Protein AF-A0A349TBP0-F1 (afdb_monomer_lite)

pLDDT: mean 80.58, std 11.38, range [57.0, 93.75]

Structure (mmCIF, N/CA/C/O backbone):
data_AF-A0A349TBP0-F1
#
_entry.id   AF-A0A349TBP0-F1
#
loop_
_atom_site.group_PDB
_atom_site.id
_atom_site.type_symbol
_atom_site.label_atom_id
_atom_site.label_alt_id
_atom_site.label_comp_id
_atom_site.label_asym_id
_atom_site.label_entity_id
_atom_site.label_seq_id
_atom_site.pdbx_PDB_ins_code
_atom_site.Cartn_x
_atom_site.Cartn_y
_atom_site.Cartn_z
_atom_site.occupancy
_atom_site.B_iso_or_equiv
_atom_site.auth_seq_id
_atom_site.auth_comp_id
_atom_site.auth_asym_id
_atom_site.auth_atom_id
_atom_site.pdbx_PDB_model_num
ATOM 1 N N . MET A 1 1 ? -7.989 -12.051 18.350 1.00 76.88 1 MET A N 1
ATOM 2 C CA . MET A 1 1 ? -7.275 -10.976 17.625 1.00 76.88 1 MET A CA 1
ATOM 3 C C . MET A 1 1 ? -7.258 -11.345 16.154 1.00 76.88 1 MET A C 1
ATOM 5 O O . MET A 1 1 ? -6.567 -12.287 15.792 1.00 76.88 1 MET A O 1
ATOM 9 N N . THR A 1 2 ? -8.038 -10.653 15.330 1.00 83.50 2 THR A N 1
ATOM 10 C CA . THR A 1 2 ? -8.088 -10.900 13.882 1.00 83.50 2 THR A CA 1
ATOM 11 C C . THR A 1 2 ? -7.035 -10.032 13.201 1.00 83.50 2 THR A C 1
ATOM 13 O O . THR A 1 2 ? -6.979 -8.830 13.455 1.0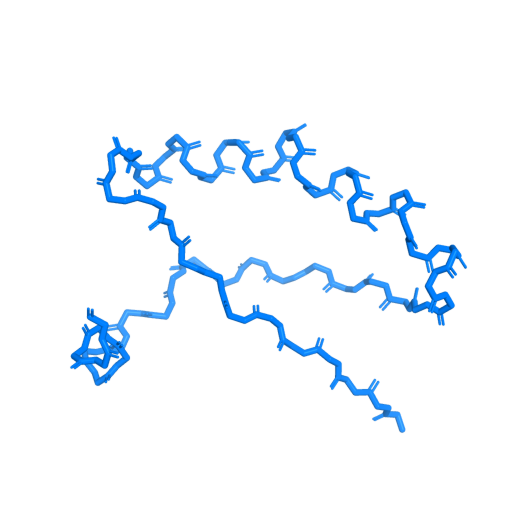0 83.50 2 THR A O 1
ATOM 16 N N . LYS A 1 3 ? -6.166 -10.636 12.386 1.00 82.38 3 LYS A N 1
ATOM 17 C CA . LYS A 1 3 ? -5.160 -9.922 11.591 1.00 82.38 3 LYS A CA 1
ATOM 18 C C . LYS A 1 3 ? -5.554 -9.994 10.126 1.00 82.38 3 LYS A C 1
ATOM 20 O O . LYS A 1 3 ? -5.846 -11.077 9.630 1.00 82.38 3 LYS A O 1
ATOM 25 N N . LEU A 1 4 ? -5.516 -8.852 9.456 1.00 82.75 4 LEU A N 1
ATOM 26 C CA . LEU A 1 4 ? -5.675 -8.760 8.015 1.00 82.75 4 LEU A CA 1
ATOM 27 C C . LEU A 1 4 ? -4.310 -8.439 7.411 1.00 82.75 4 LEU A C 1
ATOM 29 O O . LEU A 1 4 ? -3.679 -7.459 7.807 1.00 82.75 4 LEU A O 1
ATOM 33 N N . ILE A 1 5 ? -3.837 -9.302 6.515 1.00 83.88 5 ILE A N 1
ATOM 34 C CA . ILE A 1 5 ? -2.540 -9.170 5.850 1.00 83.88 5 ILE A CA 1
ATOM 35 C C . ILE A 1 5 ? -2.808 -8.991 4.362 1.00 83.88 5 ILE A C 1
ATOM 37 O O . ILE A 1 5 ? -3.512 -9.797 3.758 1.00 83.88 5 ILE A O 1
ATOM 41 N N . TYR A 1 6 ? -2.242 -7.934 3.789 1.00 81.06 6 TYR A N 1
ATOM 42 C CA . TYR A 1 6 ? -2.335 -7.645 2.365 1.00 81.06 6 TYR A CA 1
ATOM 43 C C . TYR A 1 6 ? -0.985 -7.911 1.706 1.00 81.06 6 TYR A C 1
ATOM 45 O O . TYR A 1 6 ? 0.003 -7.255 2.035 1.00 81.06 6 TYR A O 1
ATOM 53 N N . CYS A 1 7 ? -0.957 -8.847 0.760 1.00 81.25 7 CYS A N 1
ATOM 54 C CA . CYS A 1 7 ? 0.176 -9.038 -0.140 1.00 81.25 7 CYS A CA 1
ATOM 55 C C . CYS A 1 7 ? -0.031 -8.150 -1.367 1.00 81.25 7 CYS A C 1
ATOM 57 O O . CYS A 1 7 ? -1.062 -8.242 -2.032 1.00 81.25 7 CYS A O 1
ATOM 59 N N . ILE A 1 8 ? 0.927 -7.270 -1.648 1.00 81.62 8 ILE A N 1
ATOM 60 C CA . ILE A 1 8 ? 0.781 -6.229 -2.668 1.00 81.62 8 ILE A CA 1
ATOM 61 C C . ILE A 1 8 ? 1.887 -6.395 -3.691 1.00 81.62 8 ILE A C 1
ATOM 63 O O . ILE A 1 8 ? 3.059 -6.500 -3.332 1.00 81.62 8 ILE A O 1
ATOM 67 N N . HIS A 1 9 ? 1.502 -6.378 -4.964 1.00 80.44 9 HIS A N 1
ATOM 68 C CA . HIS A 1 9 ? 2.443 -6.431 -6.068 1.00 80.44 9 HIS A CA 1
ATOM 69 C C . HIS A 1 9 ? 2.747 -5.043 -6.603 1.00 80.44 9 HIS A C 1
ATOM 71 O O . HIS A 1 9 ? 1.862 -4.211 -6.817 1.00 80.44 9 HIS A O 1
ATOM 77 N N . ARG A 1 10 ? 4.037 -4.815 -6.835 1.00 87.19 10 ARG A N 1
ATOM 78 C CA . ARG A 1 10 ? 4.517 -3.670 -7.591 1.00 87.19 10 ARG A CA 1
ATOM 79 C C . ARG A 1 10 ? 4.044 -3.801 -9.042 1.00 87.19 10 ARG A C 1
ATOM 81 O O . ARG A 1 10 ? 4.115 -4.881 -9.622 1.00 87.19 10 ARG A O 1
ATOM 88 N N . LYS A 1 11 ? 3.631 -2.689 -9.649 1.00 87.69 11 LYS A N 1
ATOM 89 C CA . LYS A 1 11 ? 3.375 -2.631 -11.093 1.00 87.69 11 LYS A CA 1
ATOM 90 C C . LYS A 1 11 ? 4.658 -2.860 -11.899 1.00 87.69 11 LYS A C 1
ATOM 92 O O . LYS A 1 11 ? 5.699 -2.320 -11.533 1.00 87.69 11 LYS A O 1
ATOM 97 N N . ALA A 1 12 ? 4.579 -3.618 -12.993 1.00 87.44 12 ALA A N 1
ATOM 98 C CA . ALA A 1 12 ? 5.740 -4.043 -13.784 1.00 87.44 12 ALA A CA 1
ATOM 99 C C . ALA A 1 12 ? 6.628 -2.883 -14.280 1.00 87.44 12 ALA A C 1
ATOM 101 O O . ALA A 1 12 ? 7.843 -3.050 -14.349 1.00 87.44 12 ALA A O 1
ATOM 102 N N . ASP A 1 13 ? 6.029 -1.723 -14.552 1.00 92.38 13 ASP A N 1
ATOM 103 C CA . ASP A 1 13 ? 6.653 -0.495 -15.059 1.00 92.38 13 ASP A CA 1
ATOM 104 C C . ASP A 1 13 ? 7.436 0.317 -14.014 1.00 92.38 13 ASP A C 1
ATOM 106 O O . ASP A 1 13 ? 8.289 1.116 -14.385 1.00 92.38 13 ASP A O 1
ATOM 110 N N . LEU A 1 14 ? 7.184 0.121 -12.719 1.00 89.44 14 LEU A N 1
ATOM 111 C CA . LEU A 1 14 ? 7.911 0.825 -11.657 1.00 89.44 14 LEU A CA 1
ATOM 112 C C . LEU A 1 14 ? 9.189 0.078 -11.293 1.00 89.44 14 LEU A C 1
ATOM 114 O O . LEU A 1 14 ? 9.144 -1.122 -11.079 1.00 89.44 14 LEU A O 1
ATOM 118 N N . SER A 1 15 ? 10.319 0.740 -11.081 1.00 90.56 15 SER A N 1
ATOM 119 C CA . SER A 1 15 ? 11.423 0.089 -10.362 1.00 90.56 15 SER A CA 1
ATOM 120 C C . SER A 1 15 ? 11.024 -0.242 -8.916 1.00 90.56 15 SER A C 1
ATOM 122 O O . SER A 1 15 ? 10.047 0.275 -8.357 1.00 90.56 15 SER A O 1
ATOM 124 N N . ARG A 1 16 ? 11.790 -1.128 -8.271 1.00 85.69 16 ARG A N 1
ATOM 125 C CA . ARG A 1 16 ? 11.577 -1.468 -6.857 1.00 85.69 16 ARG A CA 1
ATOM 126 C C . ARG A 1 16 ? 11.694 -0.229 -5.972 1.00 85.69 16 ARG A C 1
ATOM 128 O O . ARG A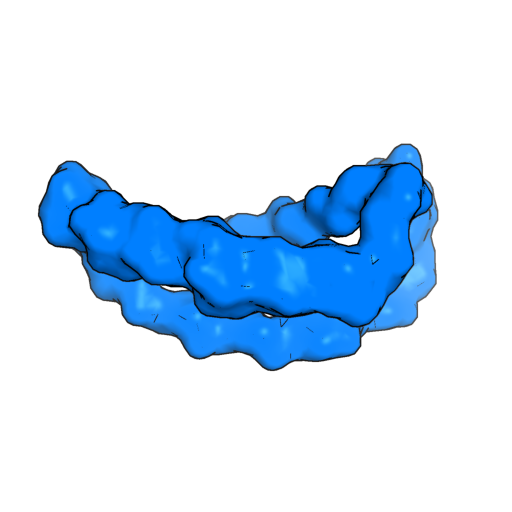 1 16 ? 10.871 -0.032 -5.082 1.00 85.69 16 ARG A O 1
ATOM 135 N N . GLU A 1 17 ? 12.690 0.600 -6.238 1.00 90.12 17 GLU A N 1
ATOM 136 C CA . GLU A 1 17 ? 12.999 1.816 -5.498 1.00 90.12 17 GLU A CA 1
ATOM 137 C C . GLU A 1 17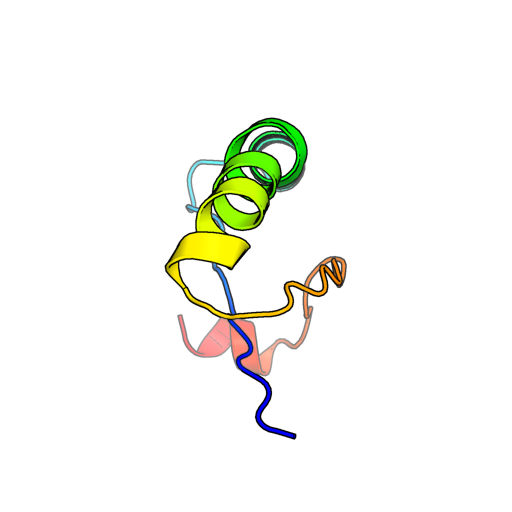 ? 11.861 2.834 -5.640 1.00 90.12 17 GLU A C 1
ATOM 139 O O . GLU A 1 17 ? 11.405 3.397 -4.645 1.00 90.12 17 GLU A O 1
ATOM 144 N N . GLU A 1 18 ? 11.329 3.007 -6.853 1.00 93.25 18 GLU A N 1
ATOM 145 C CA . GLU A 1 18 ? 10.180 3.884 -7.108 1.00 93.25 18 GLU A CA 1
ATOM 146 C C . GLU A 1 18 ? 8.920 3.406 -6.396 1.00 93.25 18 GLU A C 1
ATOM 148 O O . GLU A 1 18 ? 8.216 4.212 -5.787 1.00 93.25 18 GLU A O 1
ATOM 153 N N . PHE A 1 19 ? 8.656 2.099 -6.415 1.00 90.81 19 PHE A N 1
ATOM 154 C CA . PHE A 1 19 ? 7.528 1.530 -5.688 1.00 90.81 19 PHE A CA 1
ATOM 155 C C 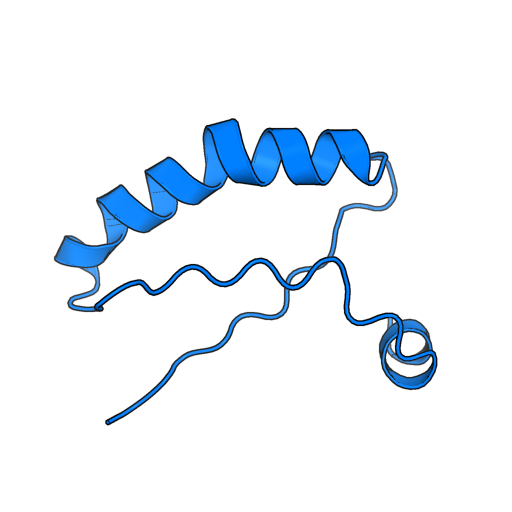. PHE A 1 19 ? 7.657 1.731 -4.183 1.00 90.81 19 PHE A C 1
ATOM 157 O O . PHE A 1 19 ? 6.701 2.155 -3.540 1.00 90.81 19 PHE A O 1
ATOM 164 N N . GLN A 1 20 ? 8.833 1.467 -3.611 1.00 87.88 20 GLN A N 1
ATOM 165 C CA . GLN A 1 20 ? 9.060 1.663 -2.182 1.00 87.88 20 GLN A CA 1
ATOM 166 C C . GLN A 1 20 ? 8.914 3.130 -1.781 1.00 87.88 20 GLN A C 1
ATOM 168 O O . GLN A 1 20 ? 8.309 3.415 -0.745 1.00 87.88 20 GLN A O 1
ATOM 173 N N . ARG A 1 21 ? 9.422 4.053 -2.606 1.00 91.50 21 ARG A N 1
ATOM 174 C CA . ARG A 1 21 ? 9.259 5.494 -2.403 1.00 91.50 21 ARG A CA 1
ATOM 175 C C . ARG A 1 21 ? 7.784 5.888 -2.431 1.00 91.50 21 ARG A C 1
ATOM 177 O O . ARG A 1 21 ? 7.282 6.414 -1.443 1.00 91.50 21 ARG A O 1
ATOM 184 N N . TYR A 1 22 ? 7.069 5.542 -3.503 1.00 91.44 22 TYR A N 1
ATOM 185 C CA . TYR A 1 22 ? 5.635 5.815 -3.639 1.00 91.44 22 TYR A CA 1
ATOM 186 C C . TYR A 1 22 ? 4.825 5.230 -2.474 1.00 91.44 22 TYR A C 1
ATOM 188 O O . TYR A 1 22 ? 3.974 5.900 -1.886 1.00 91.44 22 TYR A O 1
ATOM 196 N N . TRP A 1 23 ? 5.124 3.989 -2.093 1.00 88.44 23 TRP A N 1
ATOM 197 C CA . TRP A 1 23 ? 4.445 3.324 -0.993 1.00 88.44 23 TRP A CA 1
ATOM 198 C C . TRP A 1 23 ? 4.633 4.067 0.333 1.00 88.44 23 TRP A C 1
ATOM 200 O O . TRP A 1 23 ? 3.654 4.318 1.033 1.00 88.44 23 TRP A O 1
ATOM 210 N N . ARG A 1 24 ? 5.872 4.437 0.685 1.00 88.69 24 ARG A N 1
ATOM 211 C CA . ARG A 1 24 ? 6.185 5.108 1.959 1.00 88.69 24 ARG A CA 1
ATOM 212 C C . ARG A 1 24 ? 5.674 6.542 2.006 1.00 88.69 24 ARG A C 1
ATOM 214 O O . ARG A 1 24 ? 5.146 6.958 3.032 1.00 88.69 24 ARG A O 1
ATOM 221 N N . GLU A 1 25 ? 5.844 7.282 0.918 1.00 93.75 25 GLU A N 1
ATOM 222 C CA . GLU A 1 25 ? 5.594 8.724 0.891 1.00 93.75 25 GLU A CA 1
ATOM 223 C C . GLU A 1 25 ? 4.140 9.065 0.563 1.00 93.75 25 GLU A C 1
ATOM 225 O O . GLU A 1 25 ? 3.635 10.082 1.025 1.00 93.75 25 GLU A O 1
ATOM 230 N N . THR A 1 26 ? 3.446 8.218 -0.205 1.00 92.44 26 THR A N 1
ATOM 231 C CA . THR A 1 26 ? 2.064 8.479 -0.640 1.00 92.44 26 THR A CA 1
ATOM 232 C C . THR A 1 26 ? 1.074 7.496 -0.033 1.00 92.44 26 THR A C 1
ATOM 234 O O . THR A 1 26 ? 0.111 7.904 0.612 1.00 92.44 26 THR A O 1
ATOM 237 N N . TYR A 1 27 ? 1.290 6.191 -0.214 1.00 89.31 27 TYR A N 1
ATOM 238 C CA . TYR A 1 27 ? 0.257 5.205 0.110 1.00 89.31 27 TYR A CA 1
ATOM 239 C C . TYR A 1 27 ? 0.104 4.967 1.620 1.00 89.31 27 TYR A C 1
ATOM 241 O O . TYR A 1 27 ? -1.009 4.971 2.146 1.00 89.31 27 TYR A O 1
ATOM 249 N N . ALA A 1 28 ? 1.207 4.792 2.350 1.00 88.06 28 ALA A N 1
ATOM 250 C CA . ALA A 1 28 ? 1.181 4.508 3.784 1.00 88.06 28 ALA A CA 1
ATOM 251 C C . ALA A 1 28 ? 0.472 5.602 4.621 1.00 88.06 28 ALA A C 1
ATOM 253 O O . ALA A 1 28 ? -0.325 5.236 5.493 1.00 88.06 28 ALA A O 1
ATOM 254 N N . PRO A 1 29 ? 0.664 6.914 4.360 1.00 91.19 29 PRO A N 1
ATOM 255 C CA . PRO A 1 29 ? -0.119 7.970 5.005 1.00 91.19 29 PRO A CA 1
ATOM 256 C C . PRO A 1 29 ? -1.631 7.846 4.783 1.00 91.19 29 PRO A C 1
ATOM 258 O O . PRO A 1 29 ? -2.397 8.009 5.732 1.00 91.19 29 PRO A O 1
ATOM 261 N N . LEU A 1 30 ? -2.066 7.504 3.565 1.00 91.00 30 LEU A N 1
ATOM 262 C CA . LEU A 1 30 ? -3.487 7.345 3.236 1.00 91.00 30 LEU A CA 1
ATOM 263 C C . LEU A 1 30 ? -4.114 6.180 4.005 1.00 91.00 30 LEU A C 1
ATOM 265 O O . LEU A 1 30 ? -5.188 6.320 4.586 1.00 91.00 30 LEU A O 1
ATOM 269 N N . VAL A 1 31 ? -3.418 5.043 4.080 1.00 87.19 31 VAL A N 1
ATOM 270 C CA . VAL A 1 31 ? -3.891 3.882 4.848 1.00 87.19 31 VAL A CA 1
ATOM 271 C C . VAL A 1 31 ? -3.978 4.210 6.339 1.00 87.19 31 VAL A C 1
ATOM 273 O O . VAL A 1 31 ? -4.932 3.818 7.010 1.00 87.19 31 VAL A O 1
ATOM 276 N N . LYS A 1 32 ? -3.006 4.963 6.866 1.00 89.12 32 LYS A N 1
ATOM 277 C CA . LYS A 1 32 ? -3.043 5.436 8.253 1.00 89.12 32 LYS A CA 1
ATOM 278 C C . LYS A 1 32 ? -4.236 6.366 8.495 1.00 89.12 32 LYS A C 1
ATOM 280 O O . LYS A 1 32 ? -4.869 6.246 9.537 1.00 89.12 32 LYS A O 1
ATOM 285 N N . ALA A 1 33 ? -4.565 7.254 7.559 1.00 91.00 33 ALA A N 1
ATOM 286 C CA . ALA A 1 33 ? -5.742 8.117 7.667 1.00 91.00 33 ALA A CA 1
ATOM 287 C C . ALA A 1 33 ? -7.057 7.314 7.628 1.00 91.00 33 ALA A C 1
ATOM 289 O O . ALA A 1 33 ? -7.994 7.624 8.355 1.00 91.00 33 ALA A O 1
ATOM 290 N N . ALA A 1 34 ? -7.110 6.233 6.845 1.00 89.56 34 ALA A N 1
ATOM 291 C CA . ALA A 1 34 ? -8.284 5.365 6.750 1.00 89.56 34 ALA A CA 1
ATOM 292 C C . ALA A 1 34 ? -8.496 4.446 7.970 1.00 89.56 34 ALA A C 1
ATOM 294 O O . ALA A 1 34 ? -9.573 3.868 8.114 1.00 89.56 34 ALA A O 1
ATOM 295 N N . GLN A 1 35 ? -7.499 4.286 8.851 1.00 89.56 35 GLN A N 1
ATOM 296 C CA . GLN A 1 35 ? -7.546 3.300 9.941 1.00 89.56 35 GLN A CA 1
ATOM 297 C C . GLN A 1 35 ? -8.738 3.511 10.893 1.00 89.56 35 GLN A C 1
ATOM 299 O O . GLN A 1 35 ? -9.343 2.538 11.339 1.00 89.56 35 GLN A O 1
ATOM 304 N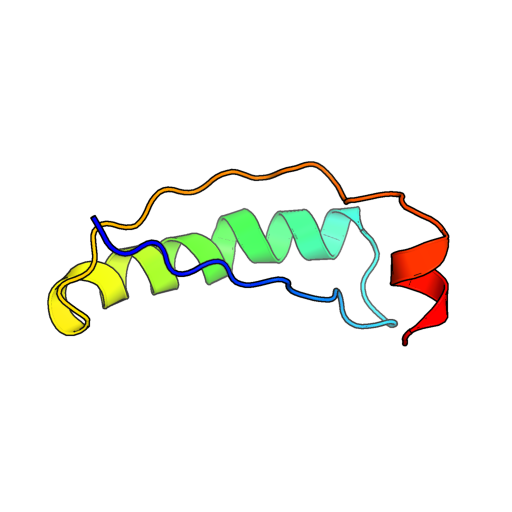 N . GLU A 1 36 ? -9.091 4.773 11.167 1.00 87.88 36 GLU A N 1
ATOM 305 C CA . GLU A 1 36 ? -10.195 5.138 12.060 1.00 87.88 36 GLU A CA 1
ATOM 306 C C . GLU A 1 36 ? -11.541 4.793 11.427 1.00 87.88 36 GLU A C 1
ATOM 308 O O . GLU A 1 36 ? -12.363 4.131 12.055 1.00 87.88 36 GLU A O 1
ATOM 313 N N . ALA A 1 37 ? -11.725 5.149 10.152 1.00 89.94 37 ALA A N 1
ATOM 314 C CA . ALA A 1 37 ? -12.930 4.822 9.394 1.00 89.94 37 ALA A CA 1
ATOM 315 C C . ALA A 1 37 ? -13.141 3.305 9.248 1.00 89.94 37 ALA A C 1
ATOM 317 O O . ALA A 1 37 ? -14.274 2.835 9.210 1.00 89.94 37 ALA A O 1
ATOM 318 N N . LEU A 1 38 ? -12.052 2.533 9.188 1.00 85.31 38 LEU A N 1
ATOM 319 C CA . LEU A 1 38 ? -12.083 1.074 9.080 1.00 85.31 38 LEU A CA 1
ATOM 320 C C . LEU A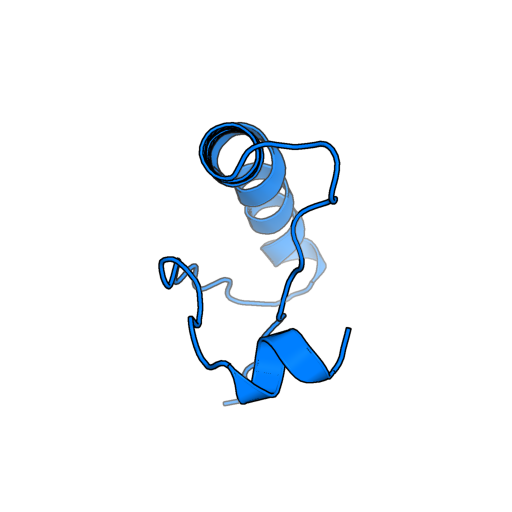 1 38 ? -12.172 0.361 10.441 1.00 85.31 38 LEU A C 1
ATOM 322 O O . LEU A 1 38 ? -12.333 -0.857 10.472 1.00 85.31 38 LEU A O 1
ATOM 326 N N . GLY A 1 39 ? -12.040 1.078 11.563 1.00 87.88 39 GLY A N 1
ATOM 327 C CA . GLY A 1 39 ? -12.012 0.476 12.900 1.00 87.88 39 GLY A CA 1
ATOM 328 C C . GLY A 1 39 ? -10.857 -0.514 13.103 1.00 87.88 39 GLY A C 1
ATOM 329 O O . GLY A 1 39 ? -10.955 -1.428 13.923 1.00 87.88 39 GLY A O 1
ATOM 330 N N . ILE A 1 40 ? -9.764 -0.365 12.346 1.00 85.00 40 ILE A N 1
ATOM 331 C CA . ILE A 1 40 ? -8.606 -1.263 12.394 1.00 85.00 40 ILE A CA 1
ATOM 332 C C . ILE A 1 40 ? -7.413 -0.578 13.043 1.00 85.00 40 ILE A C 1
ATOM 334 O O . ILE A 1 40 ? -7.174 0.616 12.880 1.00 85.00 40 ILE A O 1
ATOM 338 N N . ARG A 1 41 ? -6.586 -1.369 13.727 1.00 82.56 41 ARG A N 1
ATOM 339 C CA . ARG A 1 41 ? -5.274 -0.907 14.174 1.00 82.56 41 ARG A CA 1
ATOM 340 C C . ARG A 1 41 ? -4.231 -1.288 13.140 1.00 82.56 41 ARG A C 1
ATOM 342 O O . ARG A 1 41 ? -3.793 -2.438 13.096 1.00 82.56 41 ARG A O 1
ATOM 349 N N . LEU A 1 42 ? -3.824 -0.320 12.324 1.00 78.69 42 LEU A N 1
ATOM 350 C CA . LEU A 1 42 ? -2.809 -0.565 11.313 1.00 78.69 42 LEU A CA 1
ATOM 351 C C . LEU A 1 42 ? -1.441 -0.781 11.975 1.00 78.69 42 LEU A C 1
ATOM 353 O O . LEU A 1 42 ? -0.933 0.062 12.717 1.00 78.69 42 LEU A O 1
ATOM 357 N N . ARG A 1 43 ? -0.824 -1.923 11.683 1.00 70.38 43 ARG A N 1
ATOM 358 C CA . ARG A 1 43 ? 0.592 -2.188 11.943 1.00 70.38 43 ARG A CA 1
ATOM 359 C C . ARG A 1 43 ? 1.267 -2.301 10.589 1.00 70.38 43 ARG A C 1
ATOM 361 O O . ARG A 1 43 ? 0.939 -3.192 9.815 1.00 70.38 43 ARG A O 1
ATOM 368 N N . TRP A 1 44 ? 2.178 -1.380 10.310 1.00 68.69 44 TRP A N 1
ATOM 369 C CA . TRP A 1 44 ? 3.018 -1.466 9.128 1.00 68.69 44 TRP A CA 1
ATOM 370 C C . TRP A 1 44 ? 4.225 -2.351 9.432 1.00 68.69 44 TRP A C 1
ATOM 372 O O . TRP A 1 44 ? 4.939 -2.114 10.405 1.00 68.69 44 TRP A O 1
ATOM 382 N N . GLN A 1 45 ? 4.432 -3.360 8.595 1.00 63.88 45 GLN A N 1
ATOM 383 C CA . GLN A 1 45 ? 5.650 -4.153 8.540 1.00 63.88 45 GLN A CA 1
ATOM 384 C C . GLN A 1 45 ? 6.056 -4.169 7.069 1.00 63.88 45 GLN A C 1
ATOM 386 O O . GLN A 1 45 ? 5.372 -4.771 6.244 1.00 63.88 45 GLN A O 1
ATOM 391 N N . ALA A 1 46 ? 7.091 -3.407 6.714 1.00 60.72 46 ALA A N 1
ATOM 392 C CA . ALA A 1 46 ? 7.734 -3.598 5.425 1.00 60.72 46 ALA A CA 1
ATOM 393 C C . ALA A 1 46 ? 8.682 -4.777 5.580 1.00 60.72 46 ALA A C 1
ATOM 395 O O . ALA A 1 46 ? 9.784 -4.599 6.082 1.00 60.72 46 ALA A O 1
ATOM 396 N N . ASP A 1 47 ? 8.233 -5.958 5.173 1.00 58.50 47 ASP A N 1
ATOM 397 C CA . ASP A 1 47 ? 9.185 -6.948 4.696 1.00 58.50 47 ASP A CA 1
ATOM 398 C C . ASP A 1 47 ? 9.661 -6.473 3.328 1.00 58.50 47 ASP A C 1
ATOM 400 O O . ASP A 1 47 ? 8.869 -6.192 2.420 1.00 58.50 47 ASP A O 1
ATOM 404 N N . ASP A 1 48 ? 10.968 -6.321 3.192 1.00 59.47 48 ASP A N 1
ATOM 405 C CA . ASP A 1 48 ? 11.662 -5.986 1.966 1.00 59.47 48 ASP A CA 1
ATOM 406 C C . ASP A 1 48 ? 11.584 -7.159 0.983 1.00 59.47 48 ASP A C 1
ATOM 408 O O . ASP A 1 48 ? 12.577 -7.726 0.563 1.00 59.47 48 ASP A O 1
ATOM 412 N N . THR A 1 49 ? 10.381 -7.416 0.470 1.00 62.91 49 THR A N 1
ATOM 413 C CA . THR A 1 49 ? 10.067 -8.425 -0.553 1.00 62.91 49 THR A CA 1
ATOM 414 C C . THR A 1 49 ? 10.200 -9.857 -0.031 1.00 62.91 49 THR A C 1
ATOM 416 O O . THR A 1 49 ? 11.284 -10.328 0.296 1.00 62.91 49 THR A O 1
ATOM 419 N N . CYS A 1 50 ? 9.100 -10.609 -0.054 1.00 64.56 50 CYS A N 1
ATOM 420 C CA . CYS A 1 50 ? 9.179 -12.064 -0.000 1.00 64.56 50 CYS A CA 1
ATOM 421 C C . CYS A 1 50 ? 9.835 -12.538 -1.309 1.00 64.56 50 CYS A C 1
ATOM 423 O O . CYS A 1 50 ? 9.181 -12.575 -2.347 1.00 64.56 50 CYS A O 1
ATOM 425 N N . GLN A 1 51 ? 11.137 -12.840 -1.289 1.00 64.06 51 GLN A N 1
ATOM 426 C CA . GLN A 1 51 ? 11.874 -13.349 -2.458 1.00 64.06 51 GLN A CA 1
ATOM 427 C C . GLN A 1 51 ? 11.644 -14.847 -2.699 1.00 64.06 51 GLN A C 1
ATOM 429 O O . GLN A 1 51 ? 12.484 -15.529 -3.281 1.00 64.06 51 GLN A O 1
ATOM 434 N N . ASP A 1 52 ? 10.521 -15.382 -2.226 1.00 69.69 52 ASP A N 1
ATOM 435 C CA . ASP A 1 52 ? 10.216 -16.788 -2.405 1.00 69.69 52 ASP A CA 1
ATOM 436 C C . ASP A 1 52 ? 9.890 -17.058 -3.884 1.00 69.69 52 ASP A C 1
ATOM 438 O O . ASP A 1 52 ? 8.895 -16.531 -4.401 1.00 69.69 52 ASP A O 1
ATOM 442 N N . PRO A 1 53 ? 10.686 -17.886 -4.584 1.00 68.06 53 PRO A N 1
ATOM 443 C CA . PRO A 1 53 ? 10.472 -18.166 -6.000 1.00 68.06 53 PRO A CA 1
ATOM 444 C C . PRO A 1 53 ? 9.111 -18.825 -6.273 1.00 68.06 53 PRO A C 1
ATOM 446 O O . PRO A 1 53 ? 8.599 -18.730 -7.385 1.00 68.06 53 PRO A O 1
ATOM 449 N N . ARG A 1 54 ? 8.478 -19.443 -5.265 1.00 73.19 54 ARG A N 1
ATOM 450 C CA . ARG A 1 54 ? 7.136 -20.033 -5.383 1.00 73.19 54 ARG A CA 1
ATOM 451 C C . ARG A 1 54 ? 6.036 -18.978 -5.459 1.00 73.19 54 ARG A C 1
ATOM 453 O O . ARG A 1 54 ? 4.999 -19.245 -6.049 1.00 73.19 54 ARG A O 1
ATOM 460 N N . ILE A 1 55 ? 6.250 -17.799 -4.872 1.00 67.88 55 ILE A N 1
ATOM 461 C CA . ILE A 1 55 ? 5.298 -16.681 -4.935 1.00 67.88 55 ILE A CA 1
ATOM 462 C C . ILE A 1 55 ? 5.438 -15.940 -6.265 1.00 67.88 55 ILE A C 1
ATOM 464 O O . ILE A 1 55 ? 4.432 -15.573 -6.864 1.00 67.88 55 ILE A O 1
ATOM 468 N N . ALA A 1 56 ? 6.667 -15.797 -6.771 1.00 60.03 56 ALA A N 1
ATOM 469 C CA . ALA A 1 56 ? 6.920 -15.222 -8.091 1.00 60.03 56 ALA A CA 1
ATOM 470 C C . ALA A 1 56 ? 6.312 -16.053 -9.237 1.00 60.03 56 ALA A C 1
ATOM 472 O O . ALA A 1 56 ? 5.945 -15.491 -10.258 1.00 60.03 56 ALA A O 1
ATOM 473 N N . ALA A 1 57 ? 6.186 -17.374 -9.065 1.00 58.66 57 ALA A N 1
ATOM 474 C CA . ALA A 1 57 ? 5.643 -18.284 -10.076 1.00 58.66 57 ALA A CA 1
ATOM 475 C C . ALA A 1 57 ? 4.102 -18.299 -10.180 1.00 58.66 57 ALA A C 1
ATOM 477 O O . ALA A 1 57 ? 3.561 -18.977 -11.051 1.00 58.66 57 ALA A O 1
ATOM 478 N N . LEU A 1 58 ? 3.389 -17.610 -9.282 1.00 60.59 58 LEU A N 1
ATOM 479 C CA . LEU A 1 58 ? 1.919 -17.588 -9.228 1.00 60.59 58 LEU A CA 1
ATOM 480 C C . LEU A 1 58 ? 1.302 -16.340 -9.894 1.00 60.59 58 LEU A C 1
ATOM 482 O O . LEU A 1 58 ? 0.100 -16.111 -9.749 1.00 60.59 58 LEU A O 1
ATOM 486 N N . LEU A 1 59 ? 2.111 -15.529 -10.583 1.00 57.00 59 LEU A N 1
ATOM 487 C CA . LEU A 1 59 ? 1.770 -14.216 -11.148 1.00 57.00 59 LEU A CA 1
ATOM 488 C C . LEU A 1 59 ? 2.299 -14.092 -12.575 1.00 57.00 59 LEU A C 1
ATOM 490 O O . LEU A 1 59 ? 1.616 -13.417 -13.374 1.00 57.00 59 LEU A O 1
#

Secondary structure (DSSP, 8-state):
--------PPPTTS-HHHHHHHIIIIIHHHHHHHTTTTT--------S----HHHHTT-

Sequence (59 aa):
MTKLIYCIHRKADLSREEFQRYWRETYAPLVKAAQEALGIRLRWQADDTCQDPRIAALL

Radius of gyration: 13.36 Å; chains: 1; bounding box: 26×29×33 Å

Foldseek 3Di:
DDDDDDDDDDDPPDDLVRVVCCCVVPVVVVVVVCCVVVVHDDDDDDPVDPPPVVVVVVD